Protein AF-A0A0U5FR34-F1 (afdb_monomer_lite)

Organism: Aspergillus calidoustus (NCBI:txid454130)

Foldseek 3Di:
DDPPPQCPLPPCPLCVLQVQAAEEEPPPDDCVRRDDLDQDQKADPVSHPPDDDIDHNNNDYHYHYDDDPCNVVVCVVVLPDDWDKDKDKDLAAAWDDDDPVGLWDWDWDADPNHTFDIDIHGNVRHDCQSSNPHSHDDIDMDITIHRPPDDD

Secondary structure (DSSP, 8-state):
------STTTSS-HHHHSTT-EEEETTTS-TTTS--S---S-B-STT-SS--S-B-S---EEEE----HHHHHHHHHH-SSPPEEEEEEES-B----SSGGG-SEEE--EETTEE-PPEEE-GGGB--HHHHT-S-S--EEEEEEE------

Radius of gyration: 18.53 Å; chains: 1; bounding box: 58×35×45 Å

Sequence (152 aa):
MYGYLSSMQAIWAFPTEFPNGVTYKIGESDPSQDWNYIYWSVFSHVGNTSRNETVYSINNWTILFDLDAHQLAHGQANLKGTTATLTISFAGAKTGSRTLDWVNLPYTPKVNGDSVETWVIPWSVGTSCGICSAVSCLNFEHKFSSRRRGCV

InterPro domains:
  IPR008979 Galactose-binding-like domain superfamily [SSF49785] (14-104)
  IPR029411 Rhamnogalacturonan lyase, domain III [PF14683] (19-109)

pLDDT: mean 74.7, std 17.5, range [26.64, 96.75]

Structure (mmCIF, N/CA/C/O backbone):
data_AF-A0A0U5FR34-F1
#
_entry.id   AF-A0A0U5FR34-F1
#
loop_
_atom_site.group_PDB
_atom_site.id
_atom_site.type_symbol
_atom_site.label_atom_id
_atom_site.label_alt_id
_atom_site.label_comp_id
_atom_site.label_asym_id
_atom_site.label_entity_id
_atom_site.label_seq_id
_atom_site.pdbx_PDB_ins_code
_atom_site.Cartn_x
_atom_site.Cartn_y
_atom_site.Cartn_z
_atom_site.occupancy
_atom_site.B_iso_or_equiv
_atom_site.auth_seq_id
_atom_site.auth_comp_id
_atom_site.auth_asym_id
_atom_site.auth_atom_id
_atom_site.pdbx_PDB_model_num
ATOM 1 N N . MET A 1 1 ? 35.048 -11.157 -13.654 1.00 30.30 1 MET A N 1
ATOM 2 C CA 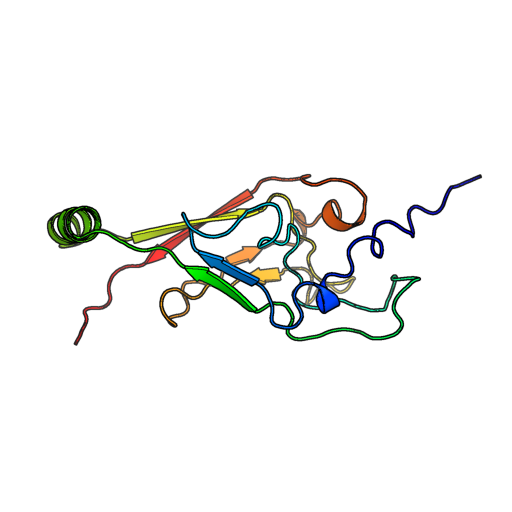. MET A 1 1 ? 33.987 -11.087 -14.680 1.00 30.30 1 MET A CA 1
ATOM 3 C C . MET A 1 1 ? 32.683 -10.827 -13.941 1.00 30.30 1 MET A C 1
ATOM 5 O O . MET A 1 1 ? 32.176 -11.727 -13.288 1.00 30.30 1 MET A O 1
ATOM 9 N N . TYR A 1 2 ? 32.253 -9.564 -13.889 1.00 26.64 2 TYR A N 1
ATOM 10 C CA . TYR A 1 2 ? 31.061 -9.134 -13.153 1.00 26.64 2 TYR A CA 1
ATOM 11 C C . TYR A 1 2 ? 29.818 -9.595 -13.918 1.00 26.64 2 TYR A C 1
ATOM 13 O O . TYR A 1 2 ? 29.510 -9.063 -14.982 1.00 26.64 2 TYR A O 1
ATOM 21 N N . GLY A 1 3 ? 29.150 -10.628 -13.405 1.00 27.73 3 GLY A N 1
ATOM 22 C CA . GLY A 1 3 ? 27.863 -11.078 -13.919 1.00 27.73 3 GLY A CA 1
ATOM 23 C C . GLY A 1 3 ? 26.821 -9.991 -13.688 1.00 27.73 3 GLY A C 1
ATOM 24 O O . GLY A 1 3 ? 26.544 -9.619 -12.550 1.00 27.73 3 GLY A O 1
ATOM 25 N N . TYR A 1 4 ? 26.279 -9.458 -14.777 1.00 34.38 4 TYR A N 1
ATOM 26 C CA . TYR A 1 4 ? 25.159 -8.533 -14.753 1.00 34.38 4 TYR A CA 1
ATOM 27 C C . TYR A 1 4 ? 23.958 -9.208 -14.075 1.00 34.38 4 TYR A C 1
ATOM 29 O O . TYR A 1 4 ? 23.297 -10.057 -14.669 1.00 34.38 4 TYR A O 1
ATOM 37 N N . LEU A 1 5 ? 23.625 -8.771 -12.858 1.00 36.19 5 LEU A N 1
ATOM 38 C CA . LEU A 1 5 ? 22.325 -8.980 -12.199 1.00 36.19 5 LEU A CA 1
ATOM 39 C C . LEU A 1 5 ? 21.196 -8.205 -12.923 1.00 36.19 5 LEU A C 1
ATOM 41 O O . LEU A 1 5 ? 20.294 -7.658 -12.298 1.00 36.19 5 LEU A O 1
ATOM 45 N N . SER A 1 6 ? 21.253 -8.104 -14.253 1.00 38.00 6 SER A N 1
ATOM 46 C CA . SER A 1 6 ? 20.314 -7.327 -15.070 1.00 38.00 6 SER A CA 1
ATOM 47 C C . SER A 1 6 ? 19.071 -8.110 -15.482 1.00 38.00 6 SER A C 1
ATOM 49 O O . SER A 1 6 ? 18.209 -7.549 -16.145 1.00 38.00 6 SER A O 1
ATOM 51 N N . SER A 1 7 ? 18.948 -9.383 -15.104 1.00 39.69 7 SER A N 1
ATOM 52 C CA . SER A 1 7 ? 17.811 -10.219 -15.502 1.00 39.69 7 SER A CA 1
ATOM 53 C C . SER A 1 7 ? 16.696 -10.305 -14.459 1.00 39.69 7 SER A C 1
ATOM 55 O O . SER A 1 7 ? 15.564 -10.594 -14.828 1.00 39.69 7 SER A O 1
ATOM 57 N N . MET A 1 8 ? 16.937 -9.999 -13.178 1.00 41.16 8 MET A N 1
ATOM 58 C CA . MET A 1 8 ? 15.894 -10.173 -12.150 1.00 41.16 8 MET A CA 1
ATOM 59 C C . MET A 1 8 ? 14.744 -9.160 -12.230 1.00 41.16 8 MET A C 1
ATOM 61 O O . MET A 1 8 ? 13.671 -9.424 -11.702 1.00 41.16 8 MET A O 1
ATOM 65 N N . GLN A 1 9 ? 14.921 -8.035 -12.929 1.00 48.09 9 GLN A N 1
ATOM 66 C CA . GLN A 1 9 ? 13.855 -7.038 -13.115 1.00 48.09 9 GLN A CA 1
ATOM 67 C C . GLN A 1 9 ? 12.814 -7.446 -14.171 1.00 48.09 9 GLN A C 1
ATOM 69 O O . GLN A 1 9 ? 11.804 -6.761 -14.317 1.00 48.09 9 GLN A O 1
ATOM 74 N N . ALA A 1 10 ? 13.075 -8.522 -14.922 1.00 44.97 10 ALA A N 1
ATOM 75 C CA . ALA A 1 10 ? 12.291 -8.925 -16.087 1.00 44.97 10 ALA A CA 1
ATOM 76 C C . ALA A 1 10 ? 11.714 -10.348 -16.010 1.00 44.97 10 ALA A C 1
ATOM 78 O O . ALA A 1 10 ? 10.956 -10.725 -16.897 1.00 44.97 10 ALA A O 1
ATOM 79 N N . ILE A 1 11 ? 12.053 -11.134 -14.978 1.00 48.16 11 ILE A N 1
ATOM 80 C CA . ILE A 1 11 ? 11.496 -12.491 -14.803 1.00 48.16 11 ILE A CA 1
ATOM 81 C C . ILE A 1 11 ? 10.015 -12.422 -14.397 1.00 48.16 11 ILE A C 1
ATOM 83 O O . ILE A 1 11 ? 9.237 -13.277 -14.801 1.00 48.16 11 ILE A O 1
ATOM 87 N N . TRP A 1 12 ? 9.622 -11.373 -13.670 1.00 55.50 12 TRP A N 1
ATOM 88 C CA . TRP A 1 12 ? 8.243 -11.111 -13.258 1.00 55.50 12 TRP A CA 1
ATOM 89 C C . TRP A 1 12 ? 7.737 -9.900 -14.032 1.00 55.50 12 TRP A C 1
ATOM 91 O O . TRP A 1 12 ? 8.107 -8.754 -13.755 1.00 55.50 12 TRP A O 1
ATOM 101 N N . ALA A 1 13 ? 6.965 -10.141 -15.085 1.00 62.44 13 ALA A N 1
ATOM 102 C CA . ALA A 1 13 ? 6.450 -9.078 -15.930 1.00 62.44 13 ALA A CA 1
ATOM 103 C C . ALA A 1 13 ? 5.231 -8.425 -15.248 1.00 62.44 13 ALA A C 1
ATOM 105 O O . ALA A 1 13 ? 4.094 -8.570 -15.685 1.00 62.44 13 ALA A O 1
ATOM 106 N N . PHE A 1 14 ? 5.474 -7.663 -14.176 1.00 69.81 14 PHE A N 1
ATOM 107 C CA . PHE A 1 14 ? 4.420 -7.098 -13.321 1.00 69.81 14 PHE A CA 1
ATOM 108 C C . PHE A 1 14 ? 3.332 -6.315 -14.075 1.00 69.81 14 PHE A C 1
ATOM 110 O O . PHE A 1 14 ? 2.160 -6.489 -13.749 1.00 69.81 14 PHE A O 1
ATOM 117 N N . PRO A 1 15 ? 3.653 -5.490 -15.100 1.00 72.19 15 PRO A N 1
ATOM 118 C CA . PRO A 1 15 ? 2.616 -4.802 -15.868 1.00 72.19 15 PRO A CA 1
ATOM 119 C C . PRO A 1 15 ? 1.729 -5.728 -16.705 1.00 72.19 15 PRO A C 1
ATOM 121 O O . PRO A 1 15 ? 0.650 -5.314 -17.106 1.00 72.19 15 PRO A O 1
ATOM 124 N N . THR A 1 16 ? 2.182 -6.941 -17.032 1.00 77.75 16 THR A N 1
ATOM 125 C CA . THR A 1 16 ? 1.362 -7.920 -17.762 1.00 77.75 16 THR A CA 1
ATOM 126 C C . THR A 1 16 ? 0.595 -8.844 -16.826 1.00 77.75 16 THR A C 1
ATOM 128 O O . THR A 1 16 ? -0.495 -9.266 -17.185 1.00 77.75 16 THR A O 1
ATOM 131 N N . GLU A 1 17 ? 1.131 -9.129 -15.637 1.00 79.81 17 GLU A N 1
ATOM 132 C CA . GLU A 1 17 ? 0.451 -9.934 -14.610 1.00 79.81 17 GLU A CA 1
ATOM 133 C C . GLU A 1 17 ? -0.670 -9.136 -13.925 1.00 79.81 17 GLU A C 1
ATOM 135 O O . GLU A 1 17 ? -1.775 -9.639 -13.748 1.00 79.81 17 GLU A O 1
ATOM 140 N N . PHE A 1 18 ? -0.419 -7.856 -13.627 1.00 83.50 18 PHE A N 1
ATOM 141 C CA . PHE A 1 18 ? -1.363 -6.953 -12.962 1.00 83.50 18 PHE A CA 1
ATOM 142 C C . PHE A 1 18 ? -1.551 -5.652 -13.764 1.00 83.50 18 PHE A C 1
ATOM 144 O O . PHE A 1 18 ? -1.207 -4.567 -13.281 1.00 83.50 18 PHE A O 1
ATOM 151 N N . PRO A 1 19 ? -2.103 -5.713 -14.994 1.00 81.62 19 PRO A N 1
ATOM 152 C CA . PRO A 1 19 ? -2.201 -4.553 -15.888 1.00 81.62 19 PRO A CA 1
ATOM 153 C C . PRO A 1 19 ? -3.080 -3.427 -15.335 1.00 81.62 19 PRO A C 1
ATOM 155 O O . PRO A 1 19 ? -2.890 -2.267 -15.688 1.00 81.62 19 PRO A O 1
ATOM 158 N N . ASN A 1 20 ? -4.009 -3.762 -14.437 1.00 83.56 20 ASN A N 1
ATOM 159 C CA . ASN A 1 20 ? -4.915 -2.816 -13.787 1.00 83.56 20 ASN A CA 1
ATOM 160 C C . ASN A 1 20 ? -4.571 -2.586 -12.303 1.00 83.56 20 ASN A C 1
ATOM 162 O O . ASN A 1 20 ? -5.351 -1.960 -11.588 1.00 83.56 20 ASN A O 1
ATOM 166 N N . GLY A 1 21 ? -3.424 -3.092 -11.838 1.00 84.75 21 GLY A N 1
ATOM 167 C CA . GLY A 1 21 ? -3.070 -3.158 -10.422 1.00 84.75 21 GLY A CA 1
ATOM 168 C C . GLY A 1 21 ? -3.623 -4.401 -9.715 1.00 84.75 21 GLY A C 1
ATOM 169 O O . GLY A 1 21 ? -3.999 -5.381 -10.357 1.00 84.75 21 GLY A O 1
ATOM 170 N N . VAL A 1 22 ? -3.627 -4.373 -8.382 1.00 89.00 22 VAL A N 1
ATOM 171 C CA . VAL A 1 22 ? -3.965 -5.517 -7.518 1.00 89.00 22 VAL A CA 1
ATOM 172 C C . VAL A 1 22 ? -5.322 -5.280 -6.865 1.00 89.00 22 VAL A C 1
ATOM 174 O O . VAL A 1 22 ? -5.563 -4.216 -6.298 1.00 89.00 22 VAL A O 1
ATOM 177 N N . THR A 1 23 ? -6.198 -6.281 -6.889 1.00 93.19 23 THR A N 1
ATOM 178 C CA . THR A 1 23 ? -7.375 -6.336 -6.011 1.00 93.19 23 THR A CA 1
ATOM 179 C C . THR A 1 23 ? -7.276 -7.601 -5.182 1.00 93.19 23 THR A C 1
ATOM 181 O O . THR A 1 23 ? -7.361 -8.695 -5.727 1.00 93.19 23 THR A O 1
ATOM 184 N N . TYR A 1 24 ? -7.081 -7.445 -3.877 1.00 94.31 24 TYR A N 1
ATOM 185 C CA . TYR A 1 24 ? -6.844 -8.556 -2.965 1.00 94.31 24 TYR A CA 1
ATOM 186 C C . TYR A 1 24 ? -7.901 -8.569 -1.873 1.00 94.31 24 TYR A C 1
ATOM 188 O O . TYR A 1 24 ? -8.032 -7.593 -1.127 1.00 94.31 24 TYR A O 1
ATOM 196 N N . LYS A 1 25 ? -8.648 -9.666 -1.757 1.00 96.75 25 LYS A N 1
ATOM 197 C CA . LYS A 1 25 ? -9.658 -9.836 -0.715 1.00 96.75 25 LYS A CA 1
ATOM 198 C C . LYS A 1 25 ? -9.136 -10.741 0.395 1.00 96.75 25 LYS A C 1
ATOM 200 O O . LYS A 1 25 ? -8.829 -11.912 0.177 1.00 96.75 25 LYS A O 1
ATOM 205 N N . ILE A 1 26 ? -9.048 -10.191 1.604 1.00 93.88 26 ILE A N 1
ATOM 206 C CA . ILE A 1 26 ? -8.618 -10.923 2.796 1.00 93.88 26 ILE A CA 1
ATOM 207 C C . ILE A 1 26 ? -9.580 -12.089 3.038 1.00 93.88 26 ILE A C 1
ATOM 209 O O . ILE A 1 26 ? -10.785 -11.886 3.162 1.00 93.88 26 ILE A O 1
ATOM 213 N N . GLY A 1 27 ? -9.024 -13.298 3.123 1.00 94.88 27 GLY A N 1
ATOM 214 C CA . GLY A 1 27 ? -9.776 -14.534 3.343 1.00 94.88 27 GLY A CA 1
ATOM 215 C C . GLY A 1 27 ? -10.244 -15.243 2.068 1.00 94.88 27 GLY A C 1
ATOM 216 O O . GLY A 1 27 ? -10.701 -16.376 2.176 1.00 94.88 27 GLY A O 1
ATOM 217 N N . GLU A 1 28 ? -10.100 -14.628 0.888 1.00 96.38 28 GLU A N 1
ATOM 218 C CA . GLU A 1 28 ? -10.518 -15.224 -0.394 1.00 96.38 28 GLU A CA 1
ATOM 219 C C . GLU A 1 28 ? -9.388 -15.312 -1.427 1.00 96.38 28 GLU A C 1
ATOM 221 O O . GLU A 1 28 ? -9.266 -16.334 -2.096 1.00 96.38 28 GLU A O 1
ATOM 226 N N . SER A 1 29 ? -8.557 -14.275 -1.557 1.00 96.12 29 SER A N 1
ATOM 227 C CA . SER A 1 29 ? -7.458 -14.241 -2.531 1.00 96.12 29 SER A CA 1
ATOM 228 C C . SER A 1 29 ? -6.288 -15.159 -2.146 1.00 96.12 29 SER A C 1
ATOM 230 O O . SER A 1 29 ? -5.968 -15.306 -0.962 1.00 96.12 29 SER A O 1
ATOM 232 N N . ASP A 1 30 ? -5.612 -15.729 -3.148 1.00 92.44 30 ASP A N 1
ATOM 233 C CA . ASP A 1 30 ? -4.402 -16.543 -2.979 1.00 92.44 30 ASP A CA 1
ATOM 234 C C . ASP A 1 30 ? -3.157 -15.636 -2.955 1.00 92.44 30 ASP A C 1
ATOM 236 O O . ASP A 1 30 ? -2.834 -15.005 -3.964 1.00 92.44 30 ASP A O 1
ATOM 240 N N . PRO A 1 31 ? -2.394 -15.573 -1.849 1.00 88.00 31 PRO A N 1
ATOM 241 C CA . PRO A 1 31 ? -1.210 -14.719 -1.755 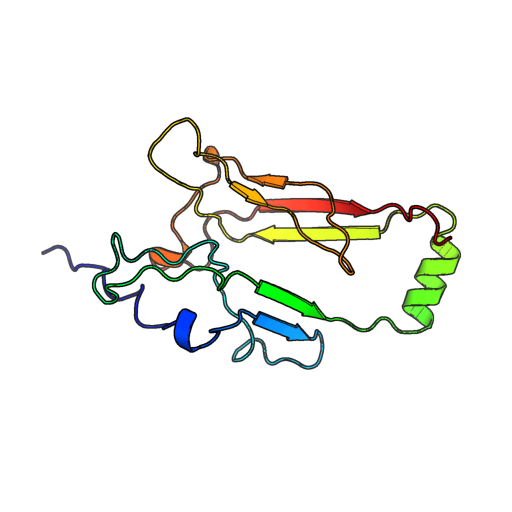1.00 88.00 31 PRO A CA 1
ATOM 242 C C . PRO A 1 31 ? -0.096 -15.073 -2.752 1.00 88.00 31 PRO A C 1
ATOM 244 O O . PRO A 1 31 ? 0.783 -14.246 -2.983 1.00 88.00 31 PRO A O 1
ATOM 247 N N . SER A 1 32 ? -0.093 -16.279 -3.327 1.00 86.06 32 SER A N 1
ATOM 248 C CA . SER A 1 32 ? 0.894 -16.699 -4.326 1.00 86.06 32 SER A CA 1
ATOM 249 C C . SER A 1 32 ? 0.550 -16.273 -5.756 1.00 86.06 32 SER A C 1
ATOM 251 O O . SER A 1 32 ? 1.447 -16.266 -6.597 1.00 86.06 32 SER A O 1
ATOM 253 N N . GLN A 1 33 ? -0.716 -15.934 -6.028 1.00 87.06 33 GLN A N 1
ATOM 254 C CA . GLN A 1 33 ? -1.218 -15.623 -7.375 1.00 87.06 33 GLN A CA 1
ATOM 255 C C . GLN A 1 33 ? -1.801 -14.209 -7.480 1.00 87.06 33 GLN A C 1
ATOM 257 O O . GLN A 1 33 ? -1.597 -13.530 -8.481 1.00 87.06 33 GLN A O 1
ATOM 262 N N . ASP A 1 34 ? -2.493 -13.748 -6.438 1.00 90.00 34 ASP A N 1
ATOM 263 C CA . ASP A 1 34 ? -3.291 -12.517 -6.455 1.00 90.00 34 ASP A CA 1
ATOM 264 C C . ASP A 1 34 ? -2.578 -11.331 -5.790 1.00 90.00 34 ASP A C 1
ATOM 266 O O . ASP A 1 34 ? -3.155 -10.252 -5.636 1.00 90.00 34 ASP A O 1
ATOM 270 N N . TRP A 1 35 ? -1.329 -11.517 -5.359 1.00 86.19 35 TRP A N 1
ATOM 271 C CA . TRP A 1 35 ? -0.542 -10.489 -4.692 1.00 86.19 35 TRP A CA 1
ATOM 272 C C . TRP A 1 35 ? 0.757 -10.211 -5.433 1.00 86.19 35 TRP A C 1
ATOM 274 O O . TRP A 1 35 ? 1.446 -11.113 -5.902 1.00 86.19 35 TRP A O 1
ATOM 284 N N . ASN A 1 36 ? 1.129 -8.936 -5.479 1.00 81.19 36 ASN A N 1
ATOM 285 C CA . ASN A 1 36 ? 2.425 -8.514 -5.980 1.00 81.19 36 ASN A CA 1
ATOM 286 C C . ASN A 1 36 ? 3.315 -8.133 -4.789 1.00 81.19 36 ASN A C 1
ATOM 288 O O . ASN A 1 36 ? 2.865 -7.508 -3.834 1.00 81.19 36 ASN A O 1
ATOM 292 N N . TYR A 1 37 ? 4.592 -8.505 -4.816 1.00 79.56 37 TYR A N 1
ATOM 293 C CA . TYR A 1 37 ? 5.519 -8.174 -3.732 1.00 79.56 37 TYR A CA 1
ATOM 294 C C . TYR A 1 37 ? 6.113 -6.756 -3.853 1.00 79.56 37 TYR A C 1
ATOM 296 O O . TYR A 1 37 ? 6.685 -6.260 -2.881 1.00 79.56 37 TYR A O 1
ATOM 304 N N . ILE A 1 38 ? 5.969 -6.080 -5.007 1.00 82.06 38 ILE A N 1
ATOM 305 C CA . ILE A 1 38 ? 6.399 -4.684 -5.204 1.00 82.06 38 ILE A CA 1
ATOM 306 C C . ILE A 1 38 ? 5.257 -3.810 -5.713 1.00 82.06 38 ILE A C 1
ATOM 308 O O . ILE A 1 38 ? 4.727 -4.003 -6.806 1.00 82.06 38 ILE A O 1
ATOM 312 N N . TYR A 1 39 ? 4.982 -2.746 -4.962 1.00 83.31 39 TYR A N 1
ATOM 313 C CA . TYR A 1 39 ? 4.134 -1.644 -5.392 1.00 83.31 39 TYR A CA 1
ATOM 314 C C . TYR A 1 39 ? 4.949 -0.595 -6.162 1.00 83.31 39 TYR A C 1
ATOM 316 O O . TYR A 1 39 ? 5.814 0.084 -5.603 1.00 83.31 39 TYR A O 1
ATOM 324 N N . TRP A 1 40 ? 4.671 -0.452 -7.457 1.00 80.31 40 TRP A N 1
ATOM 325 C CA . TRP A 1 40 ? 5.354 0.493 -8.339 1.00 80.31 40 TRP A CA 1
ATOM 326 C C . TRP A 1 40 ? 4.496 1.733 -8.575 1.00 80.31 40 TRP A C 1
ATOM 328 O O . TRP A 1 40 ? 3.397 1.614 -9.101 1.00 80.31 40 TRP A O 1
ATOM 338 N N . SER A 1 41 ? 5.011 2.928 -8.274 1.00 78.50 41 SER A N 1
ATOM 339 C CA . SER A 1 41 ? 4.368 4.187 -8.687 1.00 78.50 41 SER A CA 1
ATOM 340 C C . SER A 1 41 ? 4.499 4.431 -10.195 1.00 78.50 41 SER A C 1
ATOM 342 O O . SER A 1 41 ? 3.560 4.885 -10.842 1.00 78.50 41 SER A O 1
ATOM 344 N N . VAL A 1 42 ? 5.668 4.100 -10.751 1.00 78.00 42 VAL A N 1
ATOM 345 C CA . VAL A 1 42 ? 5.994 4.114 -12.181 1.00 78.00 42 VAL A CA 1
ATOM 346 C C . VAL A 1 42 ? 6.972 2.973 -12.448 1.00 78.00 42 VAL A C 1
ATOM 348 O O . VAL A 1 42 ? 7.965 2.830 -11.728 1.00 78.00 42 VAL A O 1
ATOM 351 N N . PHE A 1 43 ? 6.736 2.190 -13.499 1.00 77.19 43 PHE A N 1
ATOM 352 C CA . PHE A 1 43 ? 7.689 1.179 -13.958 1.00 77.19 43 PHE A CA 1
ATOM 353 C C . PHE A 1 43 ? 8.503 1.736 -15.126 1.00 77.19 43 PHE A C 1
ATOM 355 O O . PHE A 1 43 ? 8.071 1.692 -16.276 1.00 77.19 43 PHE A O 1
ATOM 362 N N . SER A 1 44 ? 9.661 2.323 -14.818 1.00 72.44 44 SER A N 1
ATOM 363 C CA . SER A 1 44 ? 10.504 3.007 -15.806 1.00 72.44 44 SER A CA 1
ATOM 364 C C . SER A 1 44 ? 11.243 2.034 -16.727 1.00 72.44 44 SER A C 1
ATOM 366 O O . SER A 1 44 ? 11.786 1.031 -16.263 1.00 72.44 44 SER A O 1
ATOM 368 N N . HIS A 1 45 ? 11.345 2.379 -18.015 1.00 69.50 45 HIS A N 1
ATOM 369 C CA . HIS A 1 45 ? 12.244 1.689 -18.949 1.00 69.50 45 HIS A CA 1
ATOM 370 C C . HIS A 1 45 ? 13.727 2.010 -18.678 1.00 69.50 45 HIS A C 1
ATOM 372 O O . HIS A 1 45 ? 14.623 1.266 -19.075 1.00 69.50 45 HIS A O 1
ATOM 378 N N . VAL A 1 46 ? 14.028 3.136 -18.017 1.00 64.44 46 VAL A N 1
ATOM 379 C CA . VAL A 1 46 ? 15.410 3.579 -17.783 1.00 64.44 46 VAL A CA 1
ATOM 380 C C . VAL A 1 46 ? 16.073 2.661 -16.759 1.00 64.44 46 VAL A C 1
ATOM 382 O O . VAL A 1 46 ? 15.687 2.630 -15.591 1.00 64.44 46 VAL A O 1
ATOM 385 N N . GLY A 1 47 ? 17.105 1.939 -17.197 1.00 62.88 47 GLY A N 1
ATOM 386 C CA . GLY A 1 47 ? 17.798 0.939 -16.382 1.00 62.88 47 GLY A CA 1
ATOM 387 C C . GLY A 1 47 ? 17.189 -0.464 -16.454 1.00 62.88 47 GLY A C 1
ATOM 388 O O . GLY A 1 47 ? 17.729 -1.363 -15.815 1.00 62.88 47 GLY A O 1
ATOM 389 N N . ASN A 1 48 ? 16.131 -0.665 -17.249 1.00 63.84 48 ASN A N 1
ATOM 390 C CA . ASN A 1 48 ? 15.574 -1.977 -17.560 1.00 63.84 48 ASN A CA 1
ATOM 391 C C . ASN A 1 48 ? 16.076 -2.430 -18.941 1.00 63.84 48 ASN A C 1
ATOM 393 O O . ASN A 1 48 ? 15.890 -1.739 -19.938 1.00 63.84 48 ASN A O 1
ATOM 397 N N . THR A 1 49 ? 16.732 -3.587 -19.012 1.00 63.66 49 THR A N 1
ATOM 398 C CA . THR A 1 49 ? 17.289 -4.124 -20.268 1.00 63.66 49 THR A CA 1
ATOM 399 C C . THR A 1 49 ? 16.261 -4.857 -21.127 1.00 63.66 49 THR A C 1
ATOM 401 O O . THR A 1 49 ? 16.534 -5.134 -22.290 1.00 63.66 49 THR A O 1
ATOM 404 N N . SER A 1 50 ? 15.098 -5.193 -20.564 1.00 66.31 50 SER A N 1
ATOM 405 C CA . SER A 1 50 ? 14.097 -6.072 -21.186 1.00 66.31 50 SER A CA 1
ATOM 406 C C . SER A 1 50 ? 12.811 -5.348 -21.589 1.00 66.31 50 SER A C 1
ATOM 408 O O . SER A 1 50 ? 11.963 -5.940 -22.251 1.00 66.31 50 SER A O 1
ATOM 410 N N . ARG A 1 51 ? 12.642 -4.075 -21.207 1.00 69.69 51 ARG A N 1
ATOM 411 C CA . ARG A 1 51 ? 11.468 -3.263 -21.552 1.00 69.69 51 ARG A CA 1
ATOM 412 C C . ARG A 1 51 ? 11.896 -1.894 -22.076 1.00 69.69 51 ARG A C 1
ATOM 414 O O . ARG A 1 51 ? 12.697 -1.209 -21.452 1.00 69.69 51 ARG A O 1
ATOM 421 N N . ASN A 1 52 ? 11.326 -1.504 -23.212 1.00 77.06 52 ASN A N 1
ATOM 422 C CA . ASN A 1 52 ? 11.590 -0.252 -23.929 1.00 77.06 52 ASN A CA 1
ATOM 423 C C . ASN A 1 52 ? 10.613 0.887 -23.579 1.00 77.06 52 ASN A C 1
ATOM 425 O O . ASN A 1 52 ? 10.883 2.035 -23.914 1.00 77.06 52 ASN A O 1
ATOM 429 N N . GLU A 1 53 ? 9.508 0.588 -22.893 1.00 79.88 53 GLU A N 1
ATOM 430 C CA . GLU A 1 53 ? 8.455 1.551 -22.557 1.00 79.88 53 GLU A CA 1
ATOM 431 C C . GLU A 1 53 ? 8.265 1.698 -21.043 1.00 79.88 53 GLU A C 1
ATOM 433 O O . GLU A 1 53 ? 8.300 0.718 -20.294 1.00 79.88 53 GLU A O 1
ATOM 438 N N . THR A 1 54 ? 8.050 2.935 -20.586 1.00 79.88 54 THR A N 1
ATOM 439 C CA . THR A 1 54 ? 7.666 3.215 -19.197 1.00 79.88 54 THR A CA 1
ATOM 440 C C . THR A 1 54 ? 6.176 2.954 -19.026 1.00 79.88 54 THR A C 1
ATOM 442 O O . THR A 1 54 ? 5.367 3.499 -19.774 1.00 79.88 54 THR A O 1
ATOM 445 N N . VAL A 1 55 ? 5.807 2.169 -18.014 1.00 79.44 55 VAL A N 1
ATOM 446 C CA . VAL A 1 55 ? 4.403 1.917 -17.678 1.00 79.44 55 VAL A CA 1
ATOM 447 C C . VAL A 1 55 ? 3.978 2.808 -16.518 1.00 79.44 55 VAL A C 1
ATOM 449 O O . VAL A 1 55 ? 4.618 2.842 -15.461 1.00 79.44 55 VAL A O 1
ATOM 452 N N . TYR A 1 56 ? 2.871 3.509 -16.729 1.00 80.44 56 TYR A N 1
ATOM 453 C CA . TYR A 1 56 ? 2.193 4.333 -15.736 1.00 80.44 56 TYR A CA 1
ATOM 454 C C . TYR A 1 56 ? 0.919 3.629 -15.246 1.00 80.44 56 TYR A C 1
ATOM 456 O O . TYR A 1 56 ? 0.444 2.689 -15.877 1.00 80.44 56 TYR A O 1
ATOM 464 N N . SER A 1 57 ? 0.359 4.091 -14.126 1.00 74.50 57 SER A N 1
ATOM 465 C CA . SER A 1 57 ? -0.974 3.685 -13.641 1.00 74.50 57 SER A CA 1
ATOM 466 C C . SER A 1 57 ? -1.147 2.215 -13.214 1.00 74.50 57 SER A C 1
ATOM 468 O O . SER A 1 57 ? -2.274 1.752 -13.070 1.00 74.50 57 SER A O 1
ATOM 470 N N . ILE A 1 58 ? -0.059 1.492 -12.926 1.00 75.50 58 ILE A N 1
ATOM 471 C CA . ILE A 1 58 ? -0.084 0.131 -12.332 1.00 75.50 58 ILE A CA 1
ATOM 472 C C . ILE A 1 58 ? -0.203 0.136 -10.797 1.00 75.50 58 ILE A C 1
ATOM 474 O O . ILE A 1 58 ? -0.169 -0.902 -10.138 1.00 75.50 58 ILE A O 1
ATOM 478 N N . ASN A 1 59 ? -0.329 1.323 -10.212 1.00 79.19 59 ASN A N 1
ATOM 479 C CA . ASN A 1 59 ? -0.308 1.579 -8.779 1.00 79.19 59 ASN A CA 1
ATOM 480 C C . ASN A 1 59 ? -1.714 1.550 -8.146 1.00 79.19 59 ASN A C 1
ATOM 482 O O . ASN A 1 59 ? -1.938 2.117 -7.083 1.00 79.19 59 ASN A O 1
ATOM 486 N N . ASN A 1 60 ? -2.687 0.911 -8.792 1.00 86.81 60 ASN A N 1
ATOM 487 C CA . ASN A 1 60 ? -4.045 0.797 -8.263 1.00 86.81 60 ASN A CA 1
ATOM 488 C C . ASN A 1 60 ? -4.157 -0.471 -7.418 1.00 86.81 60 ASN A C 1
ATOM 490 O O . ASN A 1 60 ? -4.481 -1.538 -7.928 1.00 86.81 60 ASN A O 1
ATOM 494 N N . TRP A 1 61 ? -3.820 -0.380 -6.133 1.00 89.62 61 TRP A N 1
ATOM 495 C CA . TRP A 1 61 ? -3.951 -1.508 -5.210 1.00 89.62 61 TRP A CA 1
ATOM 496 C C . TRP A 1 61 ? -5.155 -1.308 -4.304 1.00 89.62 61 TRP A C 1
ATOM 498 O O . TRP A 1 61 ? -5.263 -0.295 -3.613 1.00 89.62 61 TRP A O 1
ATOM 508 N N . THR A 1 62 ? -6.048 -2.290 -4.307 1.00 93.38 62 THR A N 1
ATOM 509 C CA . THR A 1 62 ? -7.258 -2.306 -3.491 1.00 93.38 62 THR A CA 1
ATOM 510 C C . THR A 1 62 ? -7.234 -3.534 -2.599 1.00 93.38 62 THR A C 1
ATOM 512 O O . THR A 1 62 ? -7.179 -4.661 -3.086 1.00 93.38 62 THR A O 1
ATOM 515 N N . ILE A 1 63 ? -7.284 -3.311 -1.288 1.00 93.19 63 ILE A N 1
ATOM 516 C CA . ILE A 1 63 ? -7.417 -4.379 -0.298 1.00 93.19 63 ILE A CA 1
ATOM 517 C C . ILE A 1 63 ? -8.860 -4.369 0.194 1.00 93.19 63 ILE A C 1
ATOM 519 O O . ILE A 1 63 ? -9.341 -3.351 0.694 1.00 93.19 63 ILE A O 1
ATOM 523 N N . LEU A 1 64 ? -9.541 -5.498 0.039 1.00 94.69 64 LEU A N 1
ATOM 524 C CA . LEU A 1 64 ? -10.919 -5.710 0.461 1.00 94.69 64 LEU A CA 1
ATOM 525 C C . LEU A 1 64 ? -10.930 -6.620 1.684 1.00 94.69 64 LEU A C 1
ATOM 527 O O . LEU A 1 64 ? -10.215 -7.619 1.732 1.00 94.69 64 LEU A O 1
ATOM 531 N N . PHE A 1 65 ? -11.749 -6.294 2.672 1.00 91.12 65 PHE A N 1
ATOM 532 C CA . PHE A 1 65 ? -11.987 -7.164 3.813 1.00 91.12 65 PHE A CA 1
ATOM 533 C C . PHE A 1 65 ? -13.395 -6.935 4.335 1.00 91.12 65 PHE A C 1
ATOM 535 O O . PHE A 1 65 ? -13.858 -5.796 4.422 1.00 91.12 65 PHE A O 1
ATOM 542 N N . ASP A 1 66 ? -14.064 -8.029 4.675 1.00 89.00 66 ASP A N 1
ATOM 543 C CA . ASP A 1 66 ? -15.395 -7.979 5.254 1.00 89.00 66 ASP A CA 1
ATOM 544 C C . ASP A 1 66 ? -15.281 -7.832 6.772 1.00 89.00 66 ASP A C 1
ATOM 546 O O . ASP A 1 66 ? -14.399 -8.411 7.411 1.00 89.00 66 ASP A O 1
ATOM 550 N N . LEU A 1 67 ? -16.175 -7.030 7.345 1.00 83.19 67 LEU A N 1
ATOM 551 C CA . LEU A 1 67 ? -16.334 -6.912 8.788 1.00 83.19 67 LEU A CA 1
ATOM 552 C C . LEU A 1 67 ? -17.646 -7.578 9.181 1.00 83.19 67 LEU A C 1
ATOM 554 O O . LEU A 1 67 ? -18.706 -7.213 8.667 1.00 83.19 67 LEU A O 1
ATOM 558 N N . ASP A 1 68 ? -17.589 -8.535 10.100 1.00 82.31 68 ASP A N 1
ATOM 559 C CA . ASP A 1 68 ? -18.797 -9.173 10.612 1.00 82.31 68 ASP A CA 1
ATOM 560 C C . ASP A 1 68 ? -19.563 -8.250 11.580 1.00 82.31 68 ASP A C 1
ATOM 562 O O . ASP A 1 68 ? -19.057 -7.234 12.071 1.00 82.31 68 ASP A O 1
ATOM 566 N N . ALA A 1 69 ? -20.819 -8.600 11.865 1.00 74.88 69 ALA A N 1
ATOM 567 C CA . ALA A 1 69 ? -21.678 -7.812 12.746 1.00 74.88 69 ALA A CA 1
ATOM 568 C C . ALA A 1 69 ? -21.102 -7.662 14.162 1.00 74.88 69 ALA A C 1
ATOM 570 O O . ALA A 1 69 ? -21.356 -6.649 14.807 1.00 74.88 69 ALA A O 1
ATOM 571 N N . HIS A 1 70 ? -20.309 -8.621 14.644 1.00 72.75 70 HIS A N 1
ATOM 572 C CA . HIS A 1 70 ? -19.645 -8.538 15.938 1.00 72.75 70 HIS A CA 1
ATOM 573 C C . HIS A 1 70 ? -18.426 -7.609 15.882 1.00 72.75 70 HIS A C 1
ATOM 575 O O . HIS A 1 70 ? -18.260 -6.803 16.782 1.00 72.75 70 HIS A O 1
ATOM 581 N N . GLN A 1 71 ? -17.610 -7.617 14.831 1.00 74.12 71 GLN A N 1
ATOM 582 C CA . GLN A 1 71 ? -16.508 -6.667 14.622 1.00 74.12 71 GLN A CA 1
ATOM 583 C C . GLN A 1 71 ? -17.031 -5.244 14.415 1.00 74.12 71 GLN A C 1
ATOM 585 O O . GLN A 1 71 ? -16.471 -4.285 14.950 1.00 74.12 71 GLN A O 1
ATOM 590 N N . LEU A 1 72 ? -18.151 -5.108 13.705 1.00 71.50 72 LEU A N 1
ATOM 591 C CA . LEU A 1 72 ? -18.863 -3.848 13.554 1.00 71.50 72 LEU A CA 1
ATOM 592 C C . LEU A 1 72 ? -19.510 -3.405 14.860 1.00 71.50 72 LEU A C 1
ATOM 594 O O . LEU A 1 72 ? -19.420 -2.225 15.156 1.00 71.50 72 LEU A O 1
ATOM 598 N N . ALA A 1 73 ? -20.117 -4.293 15.651 1.00 64.06 73 ALA A N 1
ATOM 599 C CA . ALA A 1 73 ? -20.757 -3.951 16.923 1.00 64.06 73 ALA A CA 1
ATOM 600 C C . ALA A 1 73 ? -19.739 -3.709 18.041 1.00 64.06 73 ALA A C 1
ATOM 602 O O . ALA A 1 73 ? -19.892 -2.767 18.803 1.00 64.06 73 ALA A O 1
ATOM 603 N N . HIS A 1 74 ? -18.674 -4.499 18.124 1.00 58.66 74 HIS A N 1
ATOM 604 C CA . HIS A 1 74 ? -17.563 -4.311 19.054 1.00 58.66 74 HIS A CA 1
ATOM 605 C C . HIS A 1 74 ? -16.748 -3.080 18.659 1.00 58.66 74 HIS A C 1
ATOM 607 O O . HIS A 1 74 ? -16.314 -2.327 19.525 1.00 58.66 74 HIS A O 1
ATOM 613 N N . GLY A 1 75 ? -16.623 -2.808 17.358 1.00 57.03 75 GLY A N 1
ATOM 614 C CA . GLY A 1 75 ? -16.275 -1.493 16.848 1.00 57.03 75 GLY A CA 1
ATOM 615 C C . GLY A 1 75 ? -17.255 -0.461 17.397 1.00 57.03 75 GLY A C 1
ATOM 616 O O . GLY A 1 75 ? -16.885 0.323 18.245 1.00 57.03 75 GLY A O 1
ATOM 617 N N . GLN A 1 76 ? -18.521 -0.468 16.991 1.00 51.56 76 GLN A N 1
ATOM 618 C CA . GLN A 1 76 ? -19.535 0.566 17.251 1.00 51.56 76 GLN A CA 1
ATOM 619 C C . GLN A 1 76 ? -19.789 0.864 18.735 1.00 51.56 76 GLN A C 1
ATOM 621 O O . GLN A 1 76 ? -19.862 2.036 19.108 1.00 51.56 76 GLN A O 1
ATOM 626 N N . ALA A 1 77 ? -19.854 -0.163 19.580 1.00 49.28 77 ALA A N 1
ATOM 627 C CA . ALA A 1 77 ? -19.995 -0.069 21.030 1.00 49.28 77 ALA A CA 1
ATOM 628 C C . ALA A 1 77 ? -18.760 0.564 21.687 1.00 49.28 77 ALA A C 1
ATOM 630 O O . ALA A 1 77 ? -18.904 1.312 22.651 1.00 49.28 77 ALA A O 1
ATOM 631 N N . ASN A 1 78 ? -17.567 0.351 21.120 1.00 47.44 78 ASN A N 1
ATOM 632 C CA . ASN A 1 78 ? -16.351 1.062 21.509 1.00 47.44 78 ASN A CA 1
ATOM 633 C C . ASN A 1 78 ? -16.134 2.366 20.693 1.00 47.44 78 ASN A C 1
ATOM 635 O O . ASN A 1 78 ? -15.327 3.197 21.093 1.00 47.44 78 ASN A O 1
ATOM 639 N N . LEU A 1 79 ? -16.833 2.605 19.570 1.00 46.75 79 LEU A N 1
ATOM 640 C CA . LEU A 1 79 ? -16.658 3.717 18.600 1.00 46.75 79 LEU A CA 1
ATOM 641 C C . LEU A 1 79 ? -17.477 4.968 18.928 1.00 46.75 79 LEU A C 1
ATOM 643 O O . LEU A 1 79 ? -17.405 5.943 18.174 1.00 46.75 79 LEU A O 1
ATOM 647 N N . LYS A 1 80 ? -18.157 5.042 20.079 1.00 44.22 80 LYS A N 1
ATOM 648 C CA . LYS A 1 80 ? -18.376 6.356 20.707 1.00 44.22 80 LYS A CA 1
ATOM 649 C C . LYS A 1 80 ? -17.015 6.887 21.181 1.00 44.22 80 LYS A C 1
ATOM 651 O O . LYS A 1 80 ? -16.659 6.782 22.345 1.00 44.22 80 LYS A O 1
ATOM 656 N N . GLY A 1 81 ? -16.235 7.428 20.244 1.00 51.09 81 GLY A N 1
ATOM 657 C CA . GLY A 1 81 ? -14.941 8.056 20.508 1.00 51.09 81 GLY A CA 1
ATOM 658 C C . GLY A 1 81 ? -13.685 7.223 20.220 1.00 51.09 81 GLY A C 1
ATOM 659 O O . GLY A 1 81 ? -12.598 7.777 20.374 1.00 51.09 81 GLY A O 1
ATOM 660 N N . THR A 1 82 ? -13.759 5.960 19.768 1.00 56.31 82 THR A N 1
ATOM 661 C CA . THR A 1 82 ? -12.532 5.244 19.353 1.00 56.31 82 THR A CA 1
ATOM 662 C C . THR A 1 82 ? -12.085 5.590 17.936 1.00 56.31 82 THR A C 1
ATOM 664 O O . THR A 1 82 ? -12.864 5.826 17.014 1.00 56.31 82 THR A O 1
ATOM 667 N N . THR A 1 83 ? -10.767 5.677 17.805 1.00 65.50 83 THR A N 1
ATOM 668 C CA . THR A 1 83 ? -10.036 5.953 16.571 1.00 65.50 83 THR A CA 1
ATOM 669 C C . THR A 1 83 ? -9.725 4.615 15.907 1.00 65.50 83 THR A C 1
ATOM 671 O O . THR A 1 83 ? -9.114 3.756 16.542 1.00 65.50 83 THR A O 1
ATOM 674 N N . ALA A 1 84 ? -10.130 4.427 14.650 1.00 74.50 84 ALA A N 1
ATOM 675 C CA . ALA A 1 84 ? -9.693 3.274 13.870 1.00 74.50 84 ALA A CA 1
ATOM 676 C C . ALA A 1 84 ? -8.237 3.490 13.450 1.00 74.50 84 ALA A C 1
ATOM 678 O O . ALA A 1 84 ? -7.843 4.602 13.090 1.00 74.50 84 ALA A O 1
ATOM 679 N N . THR A 1 85 ? -7.434 2.435 13.527 1.00 83.50 85 THR A N 1
ATOM 680 C CA . THR A 1 85 ? -6.021 2.481 13.159 1.00 83.50 85 THR A CA 1
ATOM 681 C C . THR A 1 85 ? -5.783 1.599 11.944 1.00 83.50 85 THR A C 1
ATOM 683 O O . THR A 1 85 ? -6.128 0.422 11.971 1.00 83.50 85 THR A O 1
ATOM 686 N N . LEU A 1 86 ? -5.153 2.160 10.918 1.00 88.25 86 LEU A N 1
ATOM 687 C CA . LEU A 1 86 ? -4.565 1.417 9.811 1.00 88.25 86 LEU A CA 1
ATOM 688 C C . LEU A 1 86 ? -3.048 1.505 9.961 1.00 88.25 86 LEU A C 1
ATOM 690 O O . LEU A 1 86 ? -2.497 2.598 9.917 1.00 88.25 86 LEU A O 1
ATOM 694 N N . THR A 1 87 ? -2.370 0.377 10.135 1.00 92.50 87 THR A N 1
ATOM 695 C CA . THR A 1 87 ? -0.903 0.336 10.121 1.00 92.50 87 THR A CA 1
ATOM 696 C C . THR A 1 87 ? -0.448 -0.249 8.797 1.00 92.50 87 THR A C 1
ATOM 698 O O . THR A 1 87 ? -0.907 -1.321 8.408 1.00 92.50 87 THR A O 1
ATOM 701 N N . ILE A 1 88 ? 0.450 0.449 8.107 1.00 92.81 88 ILE A N 1
ATOM 702 C CA . ILE A 1 88 ? 1.084 -0.046 6.883 1.00 92.81 88 ILE A CA 1
ATOM 703 C C . ILE A 1 88 ? 2.568 -0.192 7.166 1.00 92.81 88 ILE A C 1
ATOM 705 O O . ILE A 1 88 ? 3.208 0.752 7.626 1.00 92.81 88 ILE A O 1
ATOM 709 N N . SER A 1 89 ? 3.089 -1.384 6.894 1.00 93.06 89 SER A N 1
ATOM 710 C CA . SER A 1 89 ? 4.494 -1.726 7.068 1.00 93.06 89 SER A CA 1
ATOM 711 C C . SER A 1 89 ? 5.111 -2.031 5.710 1.00 93.06 89 SER A C 1
ATOM 713 O O . SER A 1 89 ? 4.546 -2.791 4.921 1.00 93.06 89 SER A O 1
ATOM 715 N N . PHE A 1 90 ? 6.257 -1.421 5.430 1.00 91.00 90 PHE A N 1
ATOM 716 C CA . PHE A 1 90 ? 7.041 -1.686 4.234 1.00 91.00 90 PHE A CA 1
ATOM 717 C C . PHE A 1 90 ? 8.304 -2.457 4.599 1.00 91.00 90 PHE A C 1
ATOM 719 O O . PHE A 1 90 ? 8.990 -2.114 5.557 1.00 91.00 90 PHE A O 1
ATOM 726 N N . ALA A 1 91 ? 8.640 -3.454 3.779 1.00 89.50 91 ALA A N 1
ATOM 727 C CA . ALA A 1 91 ? 9.902 -4.198 3.853 1.00 89.50 91 ALA A CA 1
ATOM 728 C C . ALA A 1 91 ? 11.087 -3.461 3.184 1.00 89.50 91 ALA A C 1
ATOM 730 O O . ALA A 1 91 ? 12.241 -3.903 3.218 1.00 89.50 91 ALA A O 1
ATOM 731 N N . GLY A 1 92 ? 10.787 -2.331 2.552 1.00 88.06 92 GLY A N 1
ATOM 732 C CA . GLY A 1 92 ? 11.713 -1.425 1.898 1.00 88.06 92 GLY A CA 1
ATOM 733 C C . GLY A 1 92 ? 10.931 -0.451 1.019 1.00 88.06 92 GLY A C 1
ATOM 734 O O . GLY A 1 92 ? 9.826 -0.755 0.573 1.00 88.06 92 GLY A O 1
ATOM 735 N N . ALA A 1 93 ? 11.503 0.716 0.745 1.00 87.81 93 ALA A N 1
ATOM 736 C CA . ALA A 1 93 ? 10.977 1.636 -0.255 1.00 87.81 93 ALA A CA 1
ATOM 737 C C . ALA A 1 93 ? 12.111 2.138 -1.134 1.00 87.81 93 ALA A C 1
ATOM 739 O O . ALA A 1 93 ? 13.203 2.417 -0.648 1.00 87.81 93 ALA A O 1
ATOM 740 N N . LYS A 1 94 ? 11.837 2.298 -2.425 1.00 82.31 94 LYS A N 1
ATOM 741 C CA . LYS A 1 94 ? 12.726 3.001 -3.344 1.00 82.31 94 LYS A CA 1
ATOM 742 C C . LYS A 1 94 ? 12.145 4.390 -3.575 1.00 82.31 94 LYS A C 1
ATOM 744 O O . LYS A 1 94 ? 11.108 4.516 -4.222 1.00 82.31 94 LYS A O 1
ATOM 749 N N . THR A 1 95 ? 12.789 5.420 -3.041 1.00 79.12 95 THR A N 1
ATOM 750 C CA . THR A 1 95 ? 12.360 6.804 -3.266 1.00 79.12 95 THR A CA 1
ATOM 751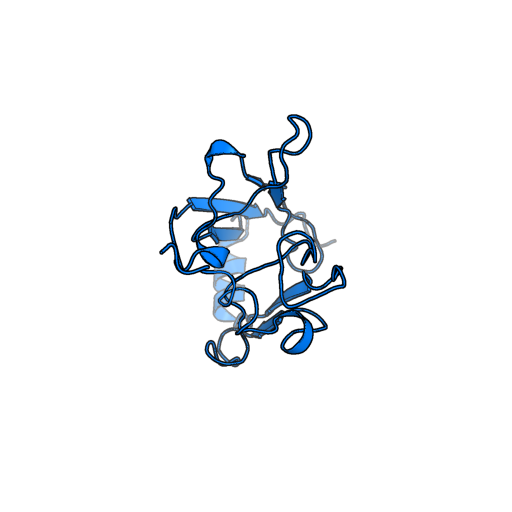 C C . THR A 1 95 ? 12.939 7.359 -4.575 1.00 79.12 95 THR A C 1
ATOM 753 O O . THR A 1 95 ? 13.855 6.786 -5.176 1.00 79.12 95 THR A O 1
ATOM 756 N N . GLY A 1 96 ? 12.328 8.428 -5.087 1.00 68.19 96 GLY A N 1
ATOM 757 C CA . GLY A 1 96 ? 12.621 8.983 -6.403 1.00 68.19 96 GLY A CA 1
ATOM 758 C C . GLY A 1 96 ? 13.872 9.865 -6.448 1.00 68.19 96 GLY A C 1
ATOM 759 O O . GLY A 1 96 ? 13.940 10.903 -5.824 1.00 68.19 96 GLY A O 1
ATOM 760 N N . SER A 1 97 ? 14.793 9.493 -7.333 1.00 58.00 97 SER A N 1
ATOM 761 C CA . SER A 1 97 ? 15.681 10.367 -8.115 1.00 58.00 97 SER A CA 1
ATOM 762 C C . SER A 1 97 ? 16.786 11.211 -7.449 1.00 58.00 97 SER A C 1
ATOM 764 O O . SER A 1 97 ? 16.722 11.725 -6.342 1.00 58.00 97 SER A O 1
ATOM 766 N N . ARG A 1 98 ? 17.829 11.379 -8.267 1.00 49.25 98 ARG A N 1
ATOM 767 C CA . ARG A 1 98 ? 19.152 11.989 -8.082 1.00 49.25 98 ARG A CA 1
ATOM 768 C C . ARG A 1 98 ? 19.134 13.522 -7.913 1.00 49.25 98 ARG A C 1
ATOM 770 O O . ARG A 1 98 ? 20.133 14.172 -8.206 1.00 49.25 98 ARG A O 1
ATOM 777 N N . THR A 1 99 ? 18.008 14.101 -7.501 1.00 52.50 99 THR A N 1
ATOM 778 C CA . THR A 1 99 ? 17.783 15.554 -7.399 1.00 52.50 99 THR A CA 1
ATOM 779 C C . THR A 1 99 ? 17.139 15.883 -6.059 1.00 52.50 99 THR A C 1
ATOM 781 O O . THR A 1 99 ? 16.151 15.245 -5.702 1.00 52.50 99 THR A O 1
ATOM 784 N N . LEU A 1 100 ? 17.665 16.889 -5.350 1.00 57.09 100 LEU A N 1
ATOM 785 C CA . LEU A 1 100 ? 17.273 17.257 -3.978 1.00 57.09 100 LEU A CA 1
ATOM 786 C C . LEU A 1 100 ? 15.761 17.483 -3.790 1.00 57.09 100 LEU A C 1
ATOM 788 O O . LEU A 1 100 ? 15.234 17.167 -2.728 1.00 57.09 100 LEU A O 1
ATOM 792 N N . ASP A 1 101 ? 15.060 17.947 -4.826 1.00 55.50 101 ASP A N 1
ATOM 793 C CA . ASP A 1 101 ? 13.646 18.335 -4.739 1.00 55.50 101 ASP A CA 1
ATOM 794 C C . ASP A 1 101 ? 12.657 17.152 -4.698 1.00 55.50 101 ASP A C 1
ATOM 796 O O . ASP A 1 101 ? 11.497 17.337 -4.339 1.00 55.50 101 ASP A O 1
ATOM 800 N N . TRP A 1 102 ? 13.094 15.931 -5.037 1.00 59.44 102 TRP A N 1
ATOM 801 C CA . TRP A 1 102 ? 12.208 14.758 -5.180 1.00 59.44 102 TRP A CA 1
ATOM 802 C C . TRP A 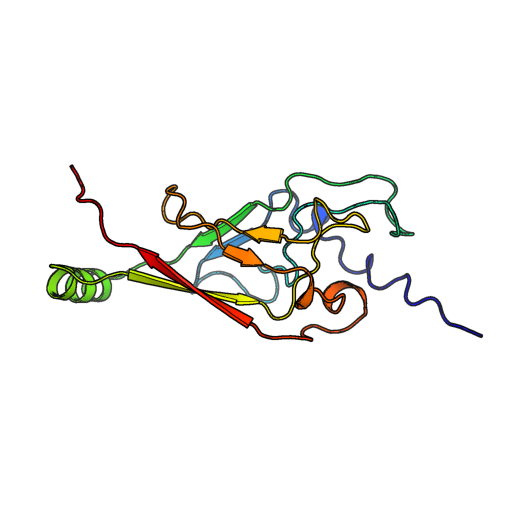1 102 ? 12.642 13.537 -4.369 1.00 59.44 102 TRP A C 1
ATOM 804 O O . TRP A 1 102 ? 12.091 12.453 -4.541 1.00 59.44 102 TRP A O 1
ATOM 814 N N . VAL A 1 103 ? 13.594 13.713 -3.451 1.00 74.81 103 VAL A N 1
ATOM 815 C CA . VAL A 1 103 ? 14.233 12.602 -2.732 1.00 74.81 103 VAL A CA 1
ATOM 816 C C . VAL A 1 103 ? 13.272 11.822 -1.821 1.00 74.81 103 VAL A C 1
ATOM 818 O O . VAL A 1 103 ? 13.496 10.636 -1.572 1.00 74.81 103 VAL A O 1
ATOM 821 N N . ASN A 1 104 ? 12.196 12.455 -1.339 1.00 85.88 104 ASN A N 1
ATOM 822 C CA . ASN A 1 104 ? 11.207 11.842 -0.450 1.00 85.88 104 ASN A CA 1
ATOM 823 C C . ASN A 1 104 ? 9.977 11.354 -1.229 1.00 85.88 104 ASN A C 1
ATOM 825 O O . ASN A 1 104 ? 9.533 12.001 -2.175 1.00 85.88 104 ASN A O 1
ATOM 829 N N . LEU A 1 105 ? 9.389 10.239 -0.794 1.00 85.62 105 LEU A N 1
ATOM 830 C CA . LEU A 1 105 ? 8.213 9.642 -1.426 1.00 85.62 105 LEU A CA 1
ATOM 831 C C . LEU A 1 105 ? 6.952 9.921 -0.589 1.00 85.62 105 LEU A C 1
ATOM 833 O O . LEU A 1 105 ? 6.829 9.370 0.506 1.00 85.62 105 LEU A O 1
ATOM 837 N N . PRO A 1 106 ? 6.002 10.745 -1.068 1.00 89.06 106 PRO A N 1
ATOM 838 C CA . PRO A 1 106 ? 4.703 10.873 -0.421 1.00 89.06 106 PRO A CA 1
ATOM 839 C C . PRO A 1 106 ? 3.854 9.620 -0.674 1.00 89.06 106 PRO A C 1
ATOM 841 O O . PRO A 1 106 ? 3.696 9.180 -1.814 1.00 89.06 106 PRO A O 1
ATOM 844 N N . TYR A 1 107 ? 3.281 9.067 0.390 1.00 89.69 107 TYR A N 1
ATOM 845 C CA . TYR A 1 107 ? 2.386 7.918 0.357 1.00 89.69 107 TYR A CA 1
ATOM 846 C C . TYR A 1 107 ? 1.065 8.259 1.054 1.00 89.69 107 TYR A C 1
ATOM 848 O O . TYR A 1 107 ? 1.035 8.541 2.252 1.00 89.69 107 TYR A O 1
ATOM 856 N N . THR A 1 108 ? -0.034 8.232 0.300 1.00 91.69 108 THR A N 1
ATOM 857 C CA . THR A 1 108 ? -1.370 8.598 0.791 1.00 91.69 108 THR A CA 1
ATOM 858 C C . THR A 1 108 ?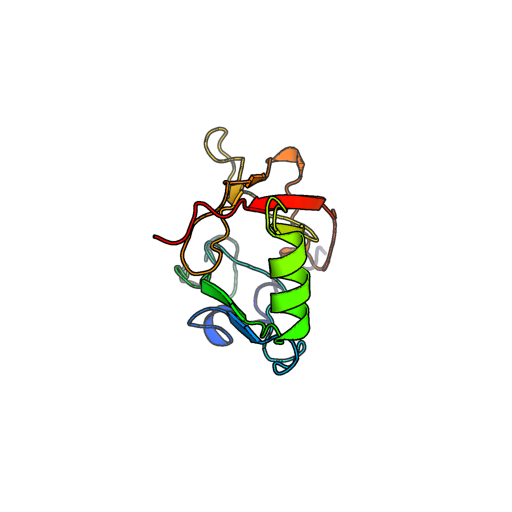 -2.342 7.447 0.535 1.00 91.69 108 THR A C 1
ATOM 860 O O . THR A 1 108 ? -2.833 7.304 -0.589 1.00 91.69 108 THR A O 1
ATOM 863 N N . PRO A 1 109 ? -2.631 6.611 1.544 1.00 90.50 109 PRO A N 1
ATOM 864 C CA . PRO A 1 109 ? -3.653 5.590 1.410 1.00 90.50 109 PRO A CA 1
ATOM 865 C C . PRO A 1 109 ? -5.053 6.214 1.366 1.00 90.50 109 PRO A C 1
ATOM 867 O O . PRO A 1 109 ? -5.293 7.319 1.864 1.00 90.50 109 PRO A O 1
ATOM 870 N N . LYS A 1 110 ? -5.998 5.471 0.790 1.00 90.50 110 LYS A N 1
ATOM 871 C CA . LYS A 1 110 ? -7.425 5.795 0.827 1.00 90.50 110 LYS A CA 1
ATOM 872 C C . LYS A 1 110 ? -8.176 4.683 1.541 1.00 90.50 110 LYS A C 1
ATOM 874 O O . LYS A 1 110 ? -7.952 3.511 1.252 1.00 90.50 110 LYS A O 1
ATOM 879 N N . VAL A 1 111 ? -9.080 5.051 2.441 1.00 87.88 111 VAL A N 1
ATOM 880 C CA . VAL A 1 111 ? -9.972 4.121 3.141 1.00 87.88 111 VAL A CA 1
ATOM 881 C C . VAL A 1 111 ? -11.396 4.479 2.745 1.00 87.88 111 VAL A C 1
ATOM 883 O O . VAL A 1 111 ? -11.837 5.595 2.993 1.00 87.88 111 VAL A O 1
ATOM 886 N N . ASN A 1 112 ? -12.109 3.553 2.099 1.00 86.44 112 ASN A N 1
ATOM 887 C CA . ASN A 1 112 ? -13.471 3.773 1.589 1.00 86.44 112 ASN A CA 1
ATOM 888 C C . ASN A 1 112 ? -13.613 5.024 0.695 1.00 86.44 112 ASN A C 1
ATOM 890 O O . ASN A 1 112 ? -14.629 5.708 0.725 1.00 86.44 112 ASN A O 1
ATOM 894 N N . GLY A 1 113 ? -12.581 5.329 -0.098 1.00 85.00 113 GLY A N 1
ATOM 895 C CA . GLY A 1 113 ? -12.547 6.491 -0.993 1.00 85.00 113 GLY A CA 1
ATOM 896 C C . GLY A 1 113 ? -11.986 7.771 -0.365 1.00 85.00 113 GLY A C 1
ATOM 897 O O . GLY A 1 113 ? -11.493 8.627 -1.102 1.00 85.00 113 GLY A O 1
ATOM 898 N N . ASP A 1 114 ? -11.949 7.863 0.964 1.00 84.62 114 ASP A N 1
ATOM 899 C CA . ASP A 1 114 ? -11.406 9.017 1.676 1.00 84.62 114 ASP A CA 1
ATOM 900 C C . ASP A 1 114 ? -9.893 8.894 1.858 1.00 84.62 114 ASP A C 1
ATOM 902 O O . ASP A 1 114 ? -9.387 7.910 2.407 1.00 84.62 114 ASP A O 1
ATOM 906 N N . SER A 1 115 ? -9.154 9.916 1.424 1.00 86.44 115 SER A N 1
ATOM 907 C CA . SER A 1 115 ? -7.726 10.021 1.723 1.00 86.44 115 SER A CA 1
ATOM 908 C C . SER A 1 115 ? -7.519 10.189 3.226 1.00 86.44 115 SER A C 1
ATOM 910 O O . SER A 1 115 ? -8.132 11.057 3.855 1.00 86.44 115 SER A O 1
ATOM 912 N N . VAL A 1 116 ? -6.619 9.390 3.794 1.00 87.12 116 VAL A N 1
ATOM 913 C CA . VAL A 1 116 ? -6.098 9.639 5.143 1.00 87.12 116 VAL A CA 1
ATOM 914 C C . VAL A 1 116 ? -4.895 10.588 5.070 1.00 87.12 116 VAL A C 1
ATOM 916 O O . VAL A 1 116 ? -4.636 11.200 4.031 1.00 87.12 116 VAL A O 1
ATOM 919 N N . GLU A 1 117 ? -4.177 10.764 6.179 1.00 90.75 117 GLU A N 1
ATOM 920 C CA . GLU A 1 117 ? -2.948 11.561 6.183 1.00 90.75 117 GLU A CA 1
ATOM 921 C C . GLU A 1 117 ? -1.905 11.034 5.179 1.00 90.75 117 GLU A C 1
ATOM 923 O O . GLU A 1 117 ? -1.833 9.839 4.891 1.00 90.75 117 GLU A O 1
ATOM 928 N N . THR A 1 118 ? -1.084 11.943 4.651 1.00 92.94 118 THR A N 1
ATOM 929 C CA . THR A 1 118 ? 0.049 11.588 3.790 1.00 92.94 118 THR A CA 1
ATOM 930 C C . THR A 1 118 ? 1.262 11.276 4.649 1.00 92.94 118 THR A C 1
ATOM 932 O O . THR A 1 118 ? 1.752 12.134 5.383 1.00 92.94 118 THR A O 1
ATOM 935 N N . TRP A 1 119 ? 1.798 10.074 4.492 1.00 92.50 119 TRP A N 1
ATOM 936 C CA . TRP A 1 119 ? 3.076 9.685 5.058 1.00 92.50 119 TRP A CA 1
ATOM 937 C C . TRP A 1 119 ? 4.212 10.019 4.086 1.00 92.50 119 TRP A C 1
ATOM 939 O O . TRP A 1 119 ? 4.259 9.509 2.969 1.00 92.50 119 TRP A O 1
ATOM 949 N N . VAL A 1 120 ? 5.138 10.886 4.500 1.00 91.81 120 VAL A N 1
ATOM 950 C CA . VAL A 1 120 ? 6.338 11.206 3.715 1.00 91.81 120 VAL A CA 1
ATOM 951 C C . VAL A 1 120 ? 7.454 10.237 4.090 1.00 91.81 120 VAL A C 1
ATOM 953 O O . VAL A 1 120 ? 8.037 10.339 5.167 1.00 91.81 120 VAL A O 1
ATOM 956 N N . ILE A 1 121 ? 7.765 9.310 3.189 1.00 90.44 121 ILE A N 1
ATOM 957 C CA . ILE A 1 121 ? 8.861 8.354 3.345 1.00 90.44 121 ILE A CA 1
ATOM 958 C C . ILE A 1 121 ? 10.167 9.082 3.002 1.00 90.44 121 ILE A C 1
ATOM 960 O O . ILE A 1 121 ? 10.334 9.520 1.855 1.00 90.44 121 ILE A O 1
ATOM 964 N N . PRO A 1 122 ? 11.089 9.253 3.965 1.00 88.00 122 PRO A N 1
ATOM 965 C CA . PRO A 1 122 ? 12.294 10.020 3.724 1.00 88.00 122 PRO A CA 1
ATOM 966 C C . PRO A 1 122 ? 13.279 9.254 2.838 1.00 88.00 122 PRO A C 1
ATOM 968 O O . PRO A 1 122 ? 13.364 8.028 2.867 1.00 88.00 122 PRO A O 1
ATOM 971 N N . TRP A 1 123 ? 14.095 9.982 2.087 1.00 84.62 123 TRP A N 1
ATOM 972 C CA . TRP A 1 123 ? 15.139 9.396 1.243 1.00 84.62 123 TRP A CA 1
ATOM 973 C C . TRP A 1 123 ? 16.156 8.556 2.023 1.00 84.62 123 TRP A C 1
ATOM 975 O O . TRP A 1 123 ? 16.720 7.608 1.483 1.00 84.62 123 TRP A O 1
ATOM 985 N N . SER A 1 124 ? 16.376 8.885 3.300 1.00 84.38 124 SER A N 1
ATOM 986 C CA . SER A 1 124 ? 17.337 8.209 4.175 1.00 84.38 124 SER A CA 1
ATOM 987 C C . SER A 1 124 ? 16.947 6.769 4.515 1.00 84.38 124 SER A C 1
ATOM 989 O O . SER A 1 124 ? 17.815 5.993 4.905 1.00 84.38 124 SER A O 1
ATOM 991 N N . VAL A 1 125 ? 15.672 6.397 4.344 1.00 84.44 125 VAL A N 1
ATOM 992 C CA . VAL A 1 125 ? 15.196 5.005 4.471 1.00 84.44 125 VAL A CA 1
ATOM 993 C C . VAL A 1 125 ? 15.030 4.321 3.106 1.00 84.44 125 VAL A C 1
ATOM 995 O O . VAL A 1 125 ? 14.538 3.195 3.020 1.00 84.44 125 VAL A O 1
ATOM 998 N N . GLY A 1 126 ? 15.443 4.993 2.026 1.00 80.94 126 GLY A N 1
ATOM 999 C CA . GLY A 1 126 ? 15.397 4.486 0.662 1.00 80.94 126 GLY A CA 1
ATOM 1000 C C . GLY A 1 126 ? 16.398 3.351 0.423 1.00 80.94 126 GLY A C 1
ATOM 1001 O O . GLY A 1 126 ? 17.580 3.464 0.736 1.00 80.94 126 GLY A O 1
ATOM 1002 N N . THR A 1 127 ? 15.942 2.2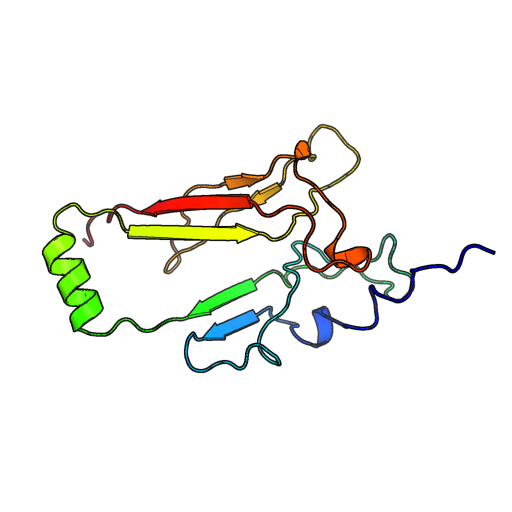50 -0.174 1.00 77.44 127 THR A N 1
ATOM 1003 C CA . THR A 1 127 ? 16.742 1.053 -0.480 1.00 77.44 127 THR A CA 1
ATOM 1004 C C . THR A 1 127 ? 16.384 0.486 -1.861 1.00 77.44 127 THR A C 1
ATOM 1006 O O . THR A 1 127 ? 15.437 0.926 -2.512 1.00 77.44 127 THR A O 1
ATOM 1009 N N . SER A 1 128 ? 17.170 -0.477 -2.356 1.00 75.94 128 SER A N 1
ATOM 1010 C CA . SER A 1 128 ? 16.967 -1.113 -3.673 1.00 75.94 128 SER A CA 1
ATOM 1011 C C . SER A 1 128 ? 16.717 -2.629 -3.596 1.00 75.94 128 SER A C 1
ATOM 1013 O O . SER A 1 128 ? 16.882 -3.311 -4.600 1.00 75.94 128 SER A O 1
ATOM 1015 N N . CYS A 1 129 ? 16.293 -3.173 -2.442 1.00 78.88 129 CYS A N 1
ATOM 1016 C CA . CYS A 1 129 ? 16.095 -4.625 -2.225 1.00 78.88 129 CYS A CA 1
ATOM 1017 C C . CYS A 1 129 ? 15.302 -5.285 -3.343 1.00 78.88 129 CYS A C 1
ATOM 1019 O O . CYS A 1 129 ? 15.781 -6.230 -3.969 1.00 78.88 129 CYS A O 1
ATOM 1021 N N . GLY A 1 130 ? 14.108 -4.734 -3.606 1.00 74.88 130 GLY A N 1
ATOM 1022 C CA . GLY A 1 130 ? 13.116 -5.356 -4.476 1.00 74.88 130 GLY A CA 1
ATOM 1023 C C . GLY A 1 130 ? 13.607 -5.516 -5.912 1.00 74.88 130 GLY A C 1
ATOM 1024 O O . GLY A 1 130 ? 13.144 -6.404 -6.619 1.00 74.88 130 GLY A O 1
ATOM 1025 N N . ILE A 1 131 ? 14.590 -4.706 -6.322 1.00 73.94 131 ILE A N 1
ATOM 1026 C CA . ILE A 1 131 ? 15.219 -4.774 -7.647 1.00 73.94 131 ILE A CA 1
ATOM 1027 C C . ILE A 1 131 ? 16.599 -5.445 -7.653 1.00 73.94 131 ILE A C 1
ATOM 1029 O O . ILE A 1 131 ? 17.107 -5.740 -8.731 1.00 73.94 131 ILE A O 1
ATOM 1033 N N . CYS A 1 132 ? 17.219 -5.647 -6.486 1.00 70.06 132 CYS A N 1
ATOM 1034 C CA . CYS A 1 132 ? 18.591 -6.144 -6.330 1.00 70.06 132 CYS A CA 1
ATOM 1035 C C . CYS A 1 132 ? 18.673 -7.520 -5.643 1.00 70.06 132 CYS A C 1
ATOM 1037 O O . CYS A 1 132 ? 19.759 -7.903 -5.211 1.00 70.06 132 CYS A O 1
ATOM 1039 N N . SER A 1 133 ? 17.582 -8.297 -5.623 1.00 65.06 133 SER A N 1
ATOM 1040 C CA . SER A 1 133 ? 17.497 -9.691 -5.120 1.00 65.06 133 SER A CA 1
ATOM 1041 C C . SER A 1 133 ? 17.203 -9.875 -3.622 1.00 65.06 133 SER A C 1
ATOM 1043 O O . SER A 1 133 ? 17.458 -10.952 -3.088 1.00 65.06 133 SER A O 1
ATOM 1045 N N . ALA A 1 134 ? 16.649 -8.877 -2.927 1.00 62.41 134 ALA A N 1
ATOM 1046 C CA . ALA A 1 134 ? 16.203 -9.035 -1.540 1.00 62.41 134 ALA A CA 1
ATOM 1047 C C . ALA A 1 134 ? 14.727 -8.640 -1.375 1.00 62.41 134 ALA A C 1
ATOM 1049 O O . ALA A 1 134 ? 14.287 -7.610 -1.876 1.00 62.41 134 ALA A O 1
ATOM 1050 N N . VAL A 1 135 ? 13.958 -9.455 -0.647 1.00 74.19 135 VAL A N 1
ATOM 1051 C CA . VAL A 1 135 ? 12.534 -9.184 -0.363 1.00 74.19 135 VAL A CA 1
ATOM 1052 C C . VAL A 1 135 ? 12.377 -8.078 0.692 1.00 74.19 135 VAL A C 1
ATOM 1054 O O . VAL A 1 135 ? 11.408 -7.327 0.665 1.00 74.19 135 VAL A O 1
ATOM 1057 N N . SER A 1 136 ? 13.354 -7.936 1.592 1.00 83.38 136 SER A N 1
ATOM 1058 C CA . SER A 1 136 ? 13.376 -6.933 2.661 1.00 83.38 136 SER A CA 1
ATOM 1059 C C . SER A 1 136 ? 14.802 -6.423 2.889 1.00 83.38 136 SER A C 1
ATOM 1061 O O . SER A 1 136 ? 15.751 -7.203 2.804 1.00 83.38 136 SER A O 1
ATOM 1063 N N . CYS A 1 137 ? 14.959 -5.132 3.190 1.00 82.94 137 CYS A N 1
ATOM 1064 C CA . CYS A 1 137 ? 16.223 -4.556 3.688 1.00 82.94 137 CYS A CA 1
ATOM 1065 C C . CYS A 1 137 ? 16.028 -3.694 4.928 1.00 82.94 137 CYS A C 1
ATOM 1067 O O . CYS A 1 137 ? 16.946 -3.554 5.731 1.00 82.94 137 CYS A O 1
ATOM 1069 N N . LEU A 1 138 ? 14.868 -3.051 5.040 1.00 87.06 138 LEU A N 1
ATOM 1070 C CA . LEU A 1 138 ? 14.553 -2.149 6.129 1.00 87.06 138 LEU A CA 1
ATOM 1071 C C . LEU A 1 138 ? 13.050 -2.198 6.337 1.00 87.06 138 LEU A C 1
ATOM 1073 O O . LEU A 1 138 ? 12.293 -1.792 5.459 1.00 87.06 138 LEU A O 1
ATOM 1077 N N . ASN A 1 139 ? 12.648 -2.703 7.498 1.00 90.88 139 ASN A N 1
ATOM 1078 C CA . ASN A 1 139 ? 11.250 -2.737 7.885 1.00 90.88 139 ASN A CA 1
ATOM 1079 C C . ASN A 1 139 ? 10.921 -1.455 8.632 1.00 90.88 139 ASN A C 1
ATOM 1081 O O . ASN A 1 139 ? 11.609 -1.093 9.588 1.00 90.88 139 ASN A O 1
ATOM 1085 N N . PHE A 1 140 ? 9.885 -0.767 8.184 1.00 92.25 140 PHE A N 1
ATOM 1086 C CA . PHE A 1 140 ? 9.414 0.445 8.827 1.00 92.25 140 PHE A CA 1
ATOM 1087 C C . PHE A 1 140 ? 7.917 0.596 8.588 1.00 92.25 140 PHE A C 1
ATOM 1089 O O . PHE A 1 140 ? 7.382 0.168 7.564 1.00 92.25 140 PHE A O 1
ATOM 1096 N N . GLU A 1 141 ? 7.236 1.185 9.560 1.00 95.00 141 GLU A N 1
ATOM 1097 C CA . GLU A 1 141 ? 5.782 1.235 9.587 1.00 95.00 141 GLU A CA 1
ATOM 1098 C C . GLU A 1 141 ? 5.274 2.635 9.887 1.00 95.00 141 GLU A C 1
ATOM 1100 O O . GLU A 1 141 ? 5.940 3.439 10.542 1.00 95.00 141 GLU A O 1
ATOM 1105 N N . HIS A 1 142 ? 4.062 2.903 9.414 1.00 94.56 142 HIS A N 1
ATOM 1106 C CA . HIS A 1 142 ? 3.329 4.111 9.744 1.00 94.56 142 HIS A CA 1
ATOM 1107 C C . HIS A 1 142 ? 1.919 3.760 10.187 1.00 94.56 142 HIS A C 1
ATOM 1109 O O . HIS A 1 142 ? 1.213 2.971 9.550 1.00 94.56 142 HIS A O 1
ATOM 1115 N N . LYS A 1 143 ? 1.517 4.367 11.302 1.00 92.94 143 LYS A N 1
ATOM 1116 C CA . LYS A 1 143 ? 0.216 4.177 11.927 1.00 92.94 143 LYS A CA 1
ATOM 1117 C C . LYS A 1 143 ? -0.706 5.336 11.551 1.00 92.94 143 LYS A C 1
ATOM 1119 O O . LYS A 1 143 ? -0.655 6.395 12.168 1.00 92.94 143 LYS A O 1
ATOM 1124 N N . PHE A 1 144 ? -1.602 5.096 10.606 1.00 89.06 144 PHE A N 1
ATOM 1125 C CA . PHE A 1 144 ? -2.653 6.027 10.216 1.00 89.06 144 PHE A CA 1
ATOM 1126 C C . PHE A 1 144 ? -3.805 5.958 11.218 1.00 89.06 144 PHE A C 1
ATOM 1128 O O . PHE A 1 144 ? -4.364 4.891 11.487 1.00 89.06 144 PHE A O 1
ATOM 1135 N N . SER A 1 145 ? -4.184 7.109 11.762 1.00 81.88 145 SER A N 1
ATOM 1136 C CA . SER A 1 145 ? -5.309 7.230 12.689 1.00 81.88 145 SER A CA 1
ATOM 1137 C C . SER A 1 145 ? -6.492 7.897 11.996 1.00 81.88 145 SER A C 1
ATOM 1139 O O . SER A 1 145 ? -6.400 9.050 11.582 1.00 81.88 145 SER A O 1
ATOM 1141 N N . SER A 1 146 ? -7.623 7.198 11.897 1.00 66.31 146 SER A N 1
ATOM 1142 C CA . SER A 1 146 ? -8.871 7.755 11.373 1.00 66.31 146 SER A CA 1
ATOM 1143 C C . SER A 1 146 ? -9.883 7.929 12.501 1.00 66.31 146 SER A C 1
ATOM 1145 O O . SER A 1 146 ? -10.286 6.971 13.169 1.00 66.31 146 SER A O 1
ATOM 1147 N N . ARG A 1 147 ? -10.304 9.175 12.732 1.00 60.00 147 ARG A N 1
ATOM 1148 C CA . ARG A 1 147 ? -11.499 9.471 13.527 1.00 60.00 147 ARG A CA 1
ATOM 1149 C C . ARG A 1 147 ? -12.676 9.558 12.571 1.00 60.00 147 ARG A C 1
ATOM 1151 O O . ARG A 1 147 ? -12.597 10.286 11.583 1.00 60.00 147 ARG A O 1
ATOM 1158 N N . ARG A 1 148 ? -13.787 8.888 12.896 1.00 54.47 148 ARG A N 1
ATOM 1159 C CA . ARG A 1 148 ? -15.070 9.150 12.233 1.00 54.47 148 ARG A CA 1
ATOM 1160 C C . ARG A 1 148 ? -15.365 10.650 12.330 1.00 54.47 148 ARG A C 1
ATOM 1162 O O . ARG A 1 148 ? -15.722 11.140 13.400 1.00 54.47 148 ARG A O 1
ATOM 1169 N N . ARG A 1 149 ? -15.236 11.378 11.218 1.00 49.50 149 ARG A N 1
ATOM 1170 C CA . ARG A 1 149 ? -16.062 12.568 11.001 1.00 49.50 149 ARG A CA 1
ATOM 1171 C C . ARG A 1 149 ? -17.458 12.009 10.761 1.00 49.50 149 ARG A C 1
ATOM 1173 O O . ARG A 1 149 ? -17.603 11.124 9.925 1.00 49.50 149 ARG A O 1
ATOM 1180 N N . GLY A 1 150 ? -18.405 12.372 11.625 1.00 39.06 150 GLY A N 1
ATOM 1181 C CA . GLY A 1 150 ? -19.723 11.742 11.684 1.00 39.06 150 GLY A CA 1
ATOM 1182 C C . GLY A 1 150 ? -20.331 11.565 10.295 1.00 39.06 150 GLY A C 1
ATOM 1183 O O . GLY A 1 150 ? -20.272 12.481 9.480 1.00 39.06 150 GLY A O 1
ATOM 1184 N N . CYS A 1 151 ? -20.881 10.379 10.038 1.00 31.95 151 CYS A N 1
ATOM 1185 C CA . CYS A 1 151 ? -21.830 10.204 8.949 1.00 31.95 151 CYS A CA 1
ATOM 1186 C C . CYS A 1 151 ? -22.944 11.239 9.156 1.00 31.95 151 CYS A C 1
ATOM 1188 O O . CYS A 1 151 ? -23.536 11.269 10.239 1.00 31.95 151 CYS A O 1
ATOM 1190 N N . VAL A 1 152 ? -23.146 12.113 8.169 1.00 33.50 152 VAL A N 1
ATOM 1191 C CA . VAL A 1 152 ? -24.360 12.930 8.046 1.00 33.50 152 VAL A CA 1
ATOM 1192 C C . VAL A 1 152 ? -25.446 12.053 7.446 1.00 33.50 152 VAL A C 1
ATOM 1194 O O . VAL A 1 152 ? -25.105 11.295 6.509 1.00 33.50 152 VAL A O 1
#